Protein AF-A0A7J0ARP9-F1 (afdb_monomer)

Sequence (172 aa):
MSLIGAENLDTGFISDQICNQLDNQELIEIATALRSITQTIAKLLEERNAIPNQVQSGLIFQYFFDRAVEIFYKQYHGIETDSVSFNIQEVFDYYEPDLPYNIQQILTNRVGNIAALTSKLWGFMESTGVFDTPFNVWFSNFLTIATTIGLKFAREIDFDDESELNAFLNID

Radius of gyratio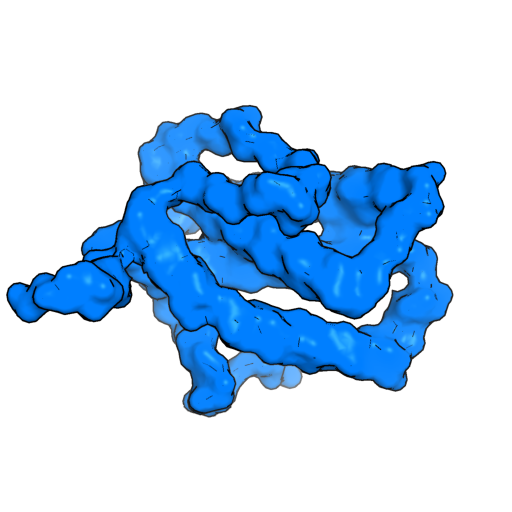n: 16.36 Å; Cα contacts (8 Å, |Δi|>4): 146; chains: 1; bounding box: 36×37×51 Å

Structure (mmCIF, N/CA/C/O backbone):
data_AF-A0A7J0ARP9-F1
#
_entry.id   AF-A0A7J0ARP9-F1
#
loop_
_atom_site.group_PDB
_atom_site.id
_atom_site.type_symbol
_atom_site.label_atom_id
_atom_site.label_alt_id
_atom_site.label_comp_id
_atom_site.label_asym_id
_atom_site.label_entity_id
_atom_site.label_seq_id
_atom_site.pdbx_PDB_ins_code
_atom_site.Cartn_x
_atom_site.Cartn_y
_atom_site.Cartn_z
_atom_site.occupancy
_atom_site.B_iso_or_equiv
_atom_site.auth_seq_id
_atom_site.auth_comp_id
_atom_site.auth_asym_id
_atom_site.auth_atom_id
_atom_site.pdbx_PDB_model_num
ATOM 1 N N . MET A 1 1 ? -17.847 -12.541 -14.166 1.00 26.31 1 MET A N 1
ATOM 2 C CA . MET A 1 1 ? -16.806 -13.392 -13.558 1.00 26.31 1 MET A CA 1
ATOM 3 C C . MET A 1 1 ? -16.296 -12.647 -12.342 1.00 26.31 1 MET A C 1
ATOM 5 O O . MET A 1 1 ? -15.655 -11.621 -12.513 1.00 26.31 1 MET A O 1
ATOM 9 N N . SER A 1 2 ? -16.736 -13.069 -11.155 1.00 25.83 2 SER A N 1
ATOM 10 C CA . SER A 1 2 ? -16.347 -12.459 -9.881 1.00 25.83 2 SER A CA 1
ATOM 11 C C . SER A 1 2 ? -14.994 -13.021 -9.464 1.00 25.83 2 SER A C 1
ATOM 13 O O . SER A 1 2 ? -14.827 -14.237 -9.471 1.00 25.83 2 SER A O 1
ATOM 15 N N . LEU A 1 3 ? -14.052 -12.147 -9.122 1.00 32.50 3 LEU A N 1
ATOM 16 C CA . LEU A 1 3 ? -12.749 -12.523 -8.566 1.00 32.50 3 LEU A CA 1
ATOM 17 C C . LEU A 1 3 ? -12.780 -12.662 -7.036 1.00 32.50 3 LEU A C 1
ATOM 19 O O . LEU A 1 3 ? -11.732 -12.843 -6.430 1.00 32.50 3 LEU A O 1
ATOM 23 N N . ILE A 1 4 ? -13.954 -12.561 -6.401 1.00 38.56 4 ILE A N 1
ATOM 24 C CA . ILE A 1 4 ? -14.079 -12.582 -4.941 1.00 38.56 4 ILE A CA 1
ATOM 25 C C . ILE A 1 4 ? -15.369 -13.328 -4.567 1.00 38.56 4 ILE A C 1
ATOM 27 O O . ILE A 1 4 ? -16.458 -12.971 -5.024 1.00 38.56 4 ILE A O 1
ATOM 31 N N . GLY A 1 5 ? -15.246 -14.409 -3.795 1.00 28.86 5 GLY A N 1
ATOM 32 C CA . GLY A 1 5 ? -16.370 -15.218 -3.327 1.00 28.86 5 GLY A CA 1
ATOM 33 C C . GLY A 1 5 ? -15.967 -16.201 -2.224 1.00 28.86 5 GLY A C 1
ATOM 34 O O . GLY A 1 5 ? -15.117 -17.055 -2.447 1.00 28.86 5 GLY A O 1
ATOM 35 N N . ALA A 1 6 ? -16.614 -16.045 -1.065 1.00 34.28 6 ALA A N 1
ATOM 36 C CA . ALA A 1 6 ? -16.856 -16.970 0.057 1.00 34.28 6 ALA A CA 1
ATOM 37 C C . ALA A 1 6 ? -15.711 -17.752 0.747 1.00 34.28 6 ALA A C 1
ATOM 39 O O . ALA A 1 6 ? -15.931 -18.202 1.866 1.00 34.28 6 ALA A O 1
ATOM 40 N N . GLU A 1 7 ? -14.509 -17.890 0.187 1.00 40.00 7 GLU A N 1
ATOM 41 C CA . GLU A 1 7 ? -13.442 -18.716 0.787 1.00 40.00 7 GLU A CA 1
ATOM 42 C C . GLU A 1 7 ? -12.082 -17.994 0.820 1.00 40.00 7 GLU A C 1
ATOM 44 O O . GLU A 1 7 ? -11.096 -18.446 0.246 1.00 40.00 7 GLU A O 1
ATOM 49 N N . ASN A 1 8 ? -11.990 -16.863 1.531 1.00 44.00 8 ASN A N 1
ATOM 50 C CA . ASN A 1 8 ? -10.711 -16.182 1.803 1.00 44.00 8 ASN A CA 1
ATOM 51 C C . ASN A 1 8 ? -9.927 -16.845 2.963 1.00 44.00 8 ASN A C 1
ATOM 53 O O . ASN A 1 8 ? -9.326 -16.159 3.789 1.00 44.00 8 ASN A O 1
ATOM 57 N N . LEU A 1 9 ? -9.958 -18.180 3.055 1.00 41.75 9 LEU A N 1
ATOM 58 C CA . LEU A 1 9 ? -9.353 -18.959 4.149 1.00 41.75 9 LEU A CA 1
ATOM 59 C C . LEU A 1 9 ? -7.817 -18.881 4.176 1.00 41.75 9 LEU A C 1
ATOM 61 O O . LEU A 1 9 ? -7.224 -19.084 5.229 1.00 41.75 9 LEU A O 1
ATOM 65 N N . ASP A 1 10 ? -7.181 -18.526 3.056 1.00 41.38 10 ASP A N 1
ATOM 66 C CA . ASP A 1 10 ? -5.717 -18.467 2.963 1.00 41.38 10 ASP A CA 1
ATOM 67 C C . ASP A 1 10 ? -5.112 -17.115 3.379 1.00 41.38 10 ASP A C 1
ATOM 69 O O . ASP A 1 10 ? -3.898 -17.039 3.558 1.00 41.38 10 ASP A O 1
ATOM 73 N N . THR A 1 11 ? -5.904 -16.040 3.527 1.00 50.12 11 THR A N 1
ATOM 74 C CA . THR A 1 11 ? -5.364 -14.747 4.010 1.00 50.12 11 THR A CA 1
ATOM 75 C C . THR A 1 11 ? -6.259 -13.978 4.982 1.00 50.12 11 THR A C 1
ATOM 77 O O . THR A 1 11 ? -5.733 -13.147 5.715 1.00 50.12 11 THR A O 1
ATOM 80 N N . GLY A 1 12 ? -7.583 -14.198 5.008 1.00 54.12 12 GLY A N 1
ATOM 81 C CA . GLY A 1 12 ? -8.505 -13.461 5.891 1.00 54.12 12 GLY A CA 1
ATOM 82 C C . GLY A 1 12 ? -8.404 -11.934 5.775 1.00 54.12 12 GLY A C 1
ATOM 83 O O . GLY A 1 12 ? -8.747 -11.220 6.708 1.00 54.12 12 GLY A O 1
ATOM 84 N N . PHE A 1 13 ? -7.850 -11.435 4.666 1.00 65.75 13 PHE A N 1
ATOM 85 C CA . PHE A 1 13 ? -7.258 -10.102 4.635 1.00 65.75 13 PHE A CA 1
ATOM 86 C C . PHE A 1 13 ? -8.260 -8.991 4.296 1.00 65.75 13 PHE A C 1
ATOM 88 O O . PHE A 1 13 ? -8.124 -7.878 4.787 1.00 65.75 13 PHE A O 1
ATOM 95 N N . ILE A 1 14 ? -9.262 -9.311 3.473 1.00 74.12 14 ILE A N 1
ATOM 96 C CA . ILE A 1 14 ? -10.389 -8.441 3.115 1.00 74.12 14 ILE A CA 1
ATOM 97 C C . ILE A 1 14 ? -11.662 -9.292 3.222 1.00 74.12 14 ILE A C 1
ATOM 99 O O . ILE A 1 14 ? -11.724 -10.400 2.672 1.00 74.12 14 ILE A O 1
ATOM 103 N N . SER A 1 15 ? -12.632 -8.786 3.970 1.00 74.38 15 SER A N 1
ATOM 104 C CA . SER A 1 15 ? -13.904 -9.386 4.375 1.00 74.38 15 SER A CA 1
ATOM 105 C C . SER A 1 15 ? -15.127 -8.783 3.673 1.00 74.38 15 SER A C 1
ATOM 107 O O . SER A 1 15 ? -16.208 -9.365 3.755 1.00 74.38 15 SER A O 1
ATOM 109 N N . ASP A 1 16 ? -14.973 -7.630 3.010 1.00 76.06 16 ASP A N 1
ATOM 110 C CA . ASP A 1 16 ? -16.047 -6.790 2.460 1.00 76.06 16 ASP A CA 1
ATOM 111 C C . ASP A 1 16 ? -17.050 -6.265 3.521 1.00 76.06 16 ASP A C 1
ATOM 113 O O . ASP A 1 16 ? -18.089 -5.691 3.173 1.00 76.06 16 ASP A O 1
ATOM 117 N N . GLN A 1 17 ? -16.756 -6.418 4.821 1.00 82.12 17 GLN A N 1
ATOM 118 C CA . GLN A 1 17 ? -17.545 -5.849 5.918 1.00 82.12 17 GLN A CA 1
ATOM 119 C C . GLN A 1 17 ? -17.041 -4.448 6.261 1.00 82.12 17 GLN A C 1
ATOM 121 O O . GLN A 1 17 ? -15.962 -4.284 6.814 1.00 82.12 17 GLN A O 1
ATOM 126 N N . ILE A 1 18 ? -17.826 -3.425 5.923 1.00 84.69 18 ILE A N 1
ATOM 127 C CA . ILE A 1 18 ? -17.430 -2.027 6.122 1.00 84.69 18 ILE A CA 1
ATOM 128 C C . ILE A 1 18 ? -17.709 -1.602 7.570 1.00 84.69 18 ILE A C 1
ATOM 130 O O . ILE A 1 18 ? -18.868 -1.575 7.985 1.00 84.69 18 ILE A O 1
ATOM 134 N N . CYS A 1 19 ? -16.654 -1.206 8.279 1.00 88.31 19 CYS A N 1
ATOM 135 C CA . CYS A 1 19 ? -16.677 -0.587 9.605 1.00 88.31 19 CYS A CA 1
ATOM 136 C C . CYS A 1 19 ? -16.601 0.943 9.498 1.00 88.31 19 CYS A C 1
ATOM 138 O O . CYS A 1 19 ? -17.409 1.648 10.098 1.00 88.31 19 CYS A O 1
ATOM 140 N N . ASN A 1 20 ? -15.696 1.456 8.656 1.00 89.69 20 ASN A N 1
ATOM 141 C CA . ASN A 1 20 ? -15.462 2.891 8.494 1.00 89.69 20 ASN A CA 1
ATOM 142 C C . ASN A 1 20 ? -16.021 3.386 7.159 1.00 89.69 20 ASN A C 1
ATOM 144 O O . ASN A 1 20 ? -15.589 2.968 6.075 1.00 89.69 20 ASN A O 1
ATOM 148 N N . GLN A 1 21 ? -16.987 4.300 7.226 1.00 91.06 21 GLN A N 1
ATOM 149 C CA . GLN A 1 21 ? -17.655 4.847 6.050 1.00 91.06 21 GLN A CA 1
ATOM 150 C C . GLN A 1 21 ? -17.211 6.288 5.780 1.00 91.06 21 GLN A C 1
ATOM 152 O O . GLN A 1 21 ? -17.496 7.188 6.560 1.00 91.06 21 GLN A O 1
ATOM 157 N N . LEU A 1 22 ? -16.561 6.489 4.634 1.00 90.38 22 LEU A N 1
ATOM 158 C CA . LEU A 1 22 ? -16.386 7.797 4.003 1.00 90.38 22 LEU A CA 1
ATOM 159 C C . LEU A 1 22 ? -17.467 8.015 2.944 1.00 90.38 22 LEU A C 1
ATOM 161 O O . LEU A 1 22 ? -18.024 7.042 2.412 1.00 90.38 22 LEU A O 1
ATOM 165 N N . ASP A 1 23 ? -17.743 9.274 2.610 1.00 91.56 23 ASP A N 1
ATOM 166 C CA . ASP A 1 23 ? -18.584 9.570 1.459 1.00 91.56 23 ASP A CA 1
ATOM 167 C C . ASP A 1 23 ? -17.920 9.074 0.161 1.00 91.56 23 ASP A C 1
ATOM 169 O O . ASP A 1 23 ? -16.694 9.010 0.018 1.00 91.56 23 ASP A O 1
ATOM 173 N N . ASN A 1 24 ? -18.742 8.697 -0.818 1.00 88.44 24 ASN A N 1
ATOM 174 C CA . ASN A 1 24 ? -18.236 8.185 -2.089 1.00 88.44 24 ASN A CA 1
ATOM 175 C C . ASN A 1 24 ? -17.392 9.225 -2.836 1.00 88.44 24 ASN A C 1
ATOM 177 O O . ASN A 1 24 ? -16.452 8.844 -3.533 1.00 88.44 24 ASN A O 1
ATOM 181 N N . GLN A 1 25 ? -17.713 10.513 -2.707 1.00 91.69 25 GLN A N 1
ATOM 182 C CA . GLN A 1 25 ? -16.943 11.589 -3.315 1.00 91.69 25 GLN A CA 1
ATOM 183 C C . GLN A 1 25 ? -15.558 11.703 -2.669 1.00 91.69 25 GLN A C 1
ATOM 185 O O . GLN A 1 25 ? -14.567 11.755 -3.394 1.00 91.69 25 GLN A O 1
ATOM 190 N N . GLU A 1 26 ? -15.468 11.627 -1.339 1.00 91.44 26 GLU A N 1
ATOM 191 C CA . GLU A 1 26 ? -14.188 11.634 -0.611 1.00 91.44 26 GLU A CA 1
ATOM 192 C C . GLU A 1 26 ? -13.311 10.443 -1.021 1.00 91.44 26 GLU A C 1
ATOM 194 O O . GLU A 1 26 ? -12.123 10.595 -1.310 1.00 91.44 26 GLU A O 1
ATOM 199 N N . LEU A 1 27 ? -13.904 9.250 -1.144 1.00 90.75 27 LEU A N 1
ATOM 200 C CA . LEU A 1 27 ? -13.197 8.061 -1.630 1.00 90.75 27 LEU A CA 1
ATOM 201 C C . LEU A 1 27 ? -12.660 8.236 -3.054 1.00 90.75 27 LEU A C 1
ATOM 203 O O . LEU A 1 27 ? -11.544 7.803 -3.353 1.00 90.75 27 LEU A O 1
ATOM 207 N N . ILE A 1 28 ? -13.446 8.848 -3.943 1.00 91.62 28 ILE A N 1
ATOM 208 C CA . ILE A 1 28 ? -13.036 9.122 -5.326 1.00 91.62 28 ILE A CA 1
ATOM 209 C C . ILE A 1 28 ? -11.889 10.134 -5.354 1.00 91.62 28 ILE A C 1
ATOM 211 O O . ILE A 1 28 ? -10.943 9.955 -6.127 1.00 91.62 28 ILE A O 1
ATOM 215 N N . GLU A 1 29 ? -11.947 11.173 -4.526 1.00 92.62 29 GLU A N 1
ATOM 216 C CA . GLU A 1 29 ? -10.906 12.197 -4.426 1.00 92.62 29 GLU A CA 1
ATOM 217 C C . GLU A 1 29 ? -9.589 11.597 -3.937 1.00 92.62 29 GLU A C 1
ATOM 219 O O . GLU A 1 29 ? -8.565 11.745 -4.614 1.00 92.62 29 GLU A O 1
ATOM 224 N N . ILE A 1 30 ? -9.632 10.810 -2.858 1.00 93.69 30 ILE A N 1
ATOM 225 C CA . ILE A 1 30 ? -8.467 10.081 -2.343 1.00 93.69 30 ILE A CA 1
ATOM 226 C C . ILE A 1 30 ? -7.897 9.146 -3.413 1.00 93.69 30 ILE A C 1
ATOM 228 O O . ILE A 1 30 ? -6.700 9.185 -3.705 1.00 93.69 30 ILE A O 1
ATOM 232 N N . ALA A 1 31 ? -8.735 8.319 -4.044 1.00 93.38 31 ALA A N 1
ATOM 233 C CA . ALA A 1 31 ? -8.280 7.371 -5.060 1.00 93.38 31 ALA A CA 1
ATOM 234 C C . ALA A 1 31 ? -7.659 8.081 -6.276 1.00 93.38 31 ALA A C 1
ATOM 236 O O . ALA A 1 31 ? -6.668 7.607 -6.840 1.00 93.38 31 ALA A O 1
ATOM 237 N N . THR A 1 32 ? -8.204 9.233 -6.668 1.00 93.75 32 THR A N 1
ATOM 238 C CA . THR A 1 32 ? -7.680 10.049 -7.771 1.00 93.75 32 THR A CA 1
ATOM 239 C C . THR A 1 32 ? -6.327 10.662 -7.411 1.00 93.75 32 THR A C 1
ATOM 241 O O . THR A 1 32 ? -5.394 10.596 -8.219 1.00 93.75 32 THR A O 1
ATOM 244 N N . ALA A 1 33 ? -6.186 11.199 -6.197 1.00 93.50 33 ALA A N 1
ATOM 245 C CA . ALA A 1 33 ? -4.926 11.741 -5.699 1.00 93.50 33 ALA A CA 1
ATOM 246 C C . ALA A 1 33 ? -3.844 10.653 -5.626 1.00 93.50 33 ALA A C 1
ATOM 248 O O . ALA A 1 33 ? -2.768 10.808 -6.208 1.00 93.50 33 ALA A O 1
ATOM 249 N N . LEU A 1 34 ? -4.156 9.503 -5.022 1.00 95.75 34 LEU A N 1
ATOM 250 C CA . LEU A 1 34 ? -3.253 8.353 -4.941 1.00 95.75 34 LEU A CA 1
ATOM 251 C C . LEU A 1 34 ? -2.847 7.854 -6.329 1.00 95.75 34 LEU A C 1
ATOM 253 O O . LEU A 1 34 ? -1.671 7.581 -6.569 1.00 95.75 34 LEU A O 1
ATOM 257 N N . ARG A 1 35 ? -3.775 7.800 -7.289 1.00 94.69 35 ARG A N 1
ATOM 258 C CA . ARG A 1 35 ? -3.442 7.446 -8.674 1.00 94.69 35 ARG A CA 1
ATOM 259 C C . ARG A 1 35 ? -2.442 8.428 -9.289 1.00 94.69 35 ARG A C 1
ATOM 261 O O . ARG A 1 35 ? -1.466 7.985 -9.888 1.00 94.69 35 ARG A O 1
ATOM 268 N N . SER A 1 36 ? -2.641 9.732 -9.114 1.00 95.00 36 SER A N 1
ATOM 269 C CA . SER A 1 36 ? -1.699 10.753 -9.599 1.00 95.00 36 SER A CA 1
ATOM 270 C C . SER A 1 36 ? -0.306 10.589 -8.970 1.00 95.00 36 SER A C 1
ATOM 272 O O . SER A 1 36 ? 0.720 10.657 -9.658 1.00 95.00 36 SER A O 1
ATOM 274 N N . ILE A 1 37 ? -0.261 10.284 -7.670 1.00 94.88 37 ILE A N 1
ATOM 275 C CA . ILE A 1 37 ? 0.981 10.051 -6.923 1.00 94.88 37 ILE A CA 1
ATOM 276 C C . ILE A 1 37 ? 1.708 8.811 -7.452 1.00 94.88 37 ILE A C 1
ATOM 278 O O . ILE A 1 37 ? 2.888 8.903 -7.790 1.00 94.88 37 ILE A O 1
ATOM 282 N N . THR A 1 38 ? 1.026 7.669 -7.594 1.00 96.50 38 THR A N 1
ATOM 283 C CA . THR A 1 38 ? 1.653 6.429 -8.100 1.00 96.50 38 THR A CA 1
ATOM 284 C C . THR A 1 38 ? 2.249 6.611 -9.498 1.00 96.50 38 THR A C 1
ATOM 286 O O . THR A 1 38 ? 3.353 6.135 -9.764 1.00 96.50 38 THR A O 1
ATOM 289 N N . GLN A 1 39 ? 1.570 7.352 -10.380 1.00 96.31 39 GLN A N 1
ATOM 290 C CA . GLN A 1 39 ? 2.070 7.693 -11.715 1.00 96.31 39 GLN A CA 1
ATOM 291 C C . GLN A 1 39 ? 3.312 8.587 -11.659 1.00 96.31 39 GLN A C 1
ATOM 293 O O . GLN A 1 39 ? 4.296 8.324 -12.354 1.00 96.31 39 GLN A O 1
ATOM 298 N N . THR A 1 40 ? 3.283 9.622 -10.817 1.00 95.19 40 THR A N 1
ATOM 299 C CA . THR A 1 40 ? 4.408 10.552 -10.633 1.00 95.19 40 THR A CA 1
ATOM 300 C C . THR A 1 40 ? 5.646 9.818 -10.125 1.00 95.19 40 THR A C 1
ATOM 302 O O . THR A 1 40 ? 6.745 9.998 -10.646 1.00 95.19 40 THR A O 1
ATOM 305 N N . ILE A 1 41 ? 5.456 8.939 -9.147 1.00 94.00 41 ILE A N 1
ATOM 306 C CA . ILE A 1 41 ? 6.511 8.153 -8.512 1.00 94.00 41 ILE A CA 1
ATOM 307 C C . ILE A 1 41 ? 7.113 7.136 -9.482 1.00 94.00 41 ILE A C 1
ATOM 309 O O . ILE A 1 41 ? 8.336 7.063 -9.608 1.00 94.00 41 ILE A O 1
ATOM 313 N N . ALA A 1 42 ? 6.279 6.398 -10.217 1.00 95.12 42 ALA A N 1
ATOM 314 C CA . ALA A 1 42 ? 6.758 5.441 -11.208 1.00 95.12 42 ALA A CA 1
ATOM 315 C C . ALA A 1 42 ? 7.577 6.132 -12.309 1.00 95.12 42 ALA A C 1
ATOM 317 O O . ALA A 1 42 ? 8.656 5.664 -12.666 1.00 95.12 42 ALA A O 1
ATOM 318 N N . LYS A 1 43 ? 7.117 7.294 -12.789 1.00 94.81 43 LYS A N 1
ATOM 319 C CA . LYS A 1 43 ? 7.859 8.105 -13.759 1.00 94.81 43 LYS A CA 1
ATOM 320 C C . LYS A 1 43 ? 9.187 8.621 -13.191 1.00 94.81 43 LYS A C 1
ATOM 322 O O . LYS A 1 43 ? 10.204 8.542 -13.867 1.00 94.81 43 LYS A O 1
ATOM 327 N N . LEU A 1 44 ? 9.202 9.097 -11.947 1.00 93.31 44 LEU A N 1
ATOM 328 C CA . LEU A 1 44 ? 10.420 9.584 -11.295 1.00 93.31 44 LEU A CA 1
ATOM 329 C C . LEU A 1 44 ? 11.472 8.477 -11.119 1.00 93.31 44 LEU A C 1
ATOM 331 O O . LEU A 1 44 ? 12.663 8.727 -11.304 1.00 93.31 44 LEU A O 1
ATOM 335 N N . LEU A 1 45 ? 11.053 7.256 -10.779 1.00 93.44 45 LEU A N 1
ATOM 336 C CA . LEU A 1 45 ? 11.951 6.100 -10.710 1.00 93.44 45 LEU A CA 1
ATOM 337 C C . LEU A 1 45 ? 12.480 5.705 -12.096 1.00 93.44 45 LEU A C 1
ATOM 339 O O . LEU A 1 45 ? 13.665 5.391 -12.223 1.00 93.44 45 LEU A O 1
ATOM 343 N N . GLU A 1 46 ? 11.635 5.778 -13.129 1.00 93.62 46 GLU A N 1
ATOM 344 C CA . GLU A 1 46 ? 12.027 5.542 -14.525 1.00 93.62 46 GLU A CA 1
ATOM 345 C C . GLU A 1 46 ? 13.110 6.530 -14.979 1.00 93.62 46 GLU A C 1
ATOM 347 O O . GLU A 1 46 ? 14.169 6.126 -15.454 1.00 93.62 46 GLU A O 1
ATOM 352 N N . GLU A 1 47 ? 12.884 7.830 -14.764 1.00 93.62 47 GLU A N 1
ATOM 353 C CA . GLU A 1 47 ? 13.801 8.911 -15.152 1.00 93.62 47 GLU A CA 1
ATOM 354 C C . GLU A 1 47 ? 15.153 8.826 -14.431 1.00 93.62 47 GLU A C 1
ATOM 356 O O . GLU A 1 47 ? 16.186 9.207 -14.984 1.00 93.62 47 GLU A O 1
ATOM 361 N N . ARG A 1 48 ? 15.162 8.299 -13.203 1.00 91.94 48 ARG A N 1
ATOM 362 C CA . ARG A 1 48 ? 16.380 8.071 -12.409 1.00 91.94 48 ARG A CA 1
ATOM 363 C C . ARG A 1 48 ? 17.066 6.741 -12.718 1.00 91.94 48 ARG A C 1
ATOM 365 O O . ARG A 1 48 ? 18.091 6.450 -12.105 1.00 91.94 48 ARG A O 1
ATOM 372 N N . ASN A 1 49 ? 16.519 5.939 -13.635 1.00 88.38 49 ASN A N 1
ATOM 373 C CA . ASN A 1 49 ? 16.961 4.574 -13.920 1.00 88.38 49 ASN A CA 1
ATOM 374 C C . ASN A 1 49 ? 17.070 3.710 -12.644 1.00 88.38 49 ASN A C 1
ATOM 376 O O . ASN A 1 49 ? 17.989 2.906 -12.485 1.00 88.38 49 ASN A O 1
ATOM 380 N N . ALA A 1 50 ? 16.138 3.915 -11.712 1.00 89.94 50 ALA A N 1
ATOM 381 C CA . ALA A 1 50 ? 16.095 3.286 -10.397 1.00 89.94 50 ALA A CA 1
ATOM 382 C C . ALA A 1 50 ? 14.977 2.234 -10.344 1.00 89.94 50 ALA A C 1
ATOM 384 O O . ALA A 1 50 ? 14.077 2.307 -9.509 1.00 89.94 50 ALA A O 1
ATOM 385 N N . ILE A 1 51 ? 15.010 1.278 -11.276 1.00 91.00 51 ILE A N 1
ATOM 386 C CA . ILE A 1 51 ? 13.996 0.222 -11.383 1.00 91.00 51 ILE A CA 1
ATOM 387 C C . ILE A 1 51 ? 14.168 -0.758 -10.207 1.00 91.00 51 ILE A C 1
ATOM 389 O O . ILE A 1 51 ? 15.212 -1.413 -10.120 1.00 91.00 51 ILE A O 1
ATOM 393 N N . PRO A 1 52 ? 13.182 -0.876 -9.299 1.00 92.81 52 PRO A N 1
ATOM 394 C CA . PRO A 1 52 ? 13.275 -1.765 -8.152 1.00 92.81 52 PRO A CA 1
ATOM 395 C C . PRO A 1 52 ? 13.196 -3.234 -8.579 1.00 92.81 52 PRO A C 1
ATOM 397 O O . PRO A 1 52 ? 12.419 -3.610 -9.457 1.00 92.81 52 PRO A O 1
ATOM 400 N N . ASN A 1 53 ? 13.966 -4.092 -7.910 1.00 93.31 53 ASN A N 1
ATOM 401 C CA . ASN A 1 53 ? 13.794 -5.541 -8.025 1.00 93.31 53 ASN A CA 1
ATOM 402 C C . ASN A 1 53 ? 12.511 -6.011 -7.307 1.00 93.31 53 ASN A C 1
ATOM 404 O O . ASN A 1 53 ? 11.794 -5.211 -6.704 1.00 93.31 53 ASN A O 1
ATOM 408 N N . GLN A 1 54 ? 12.221 -7.314 -7.343 1.00 94.38 54 GLN A N 1
ATOM 409 C CA . GLN A 1 54 ? 11.024 -7.885 -6.710 1.00 94.38 54 GLN A CA 1
ATOM 410 C C . GLN A 1 54 ? 10.908 -7.538 -5.217 1.00 94.38 54 GLN A C 1
ATOM 412 O O . GLN A 1 54 ? 9.840 -7.139 -4.759 1.00 94.38 54 GLN A O 1
ATOM 417 N N . VAL A 1 55 ? 12.004 -7.660 -4.462 1.00 93.19 55 VAL A N 1
ATOM 418 C CA . VAL A 1 55 ? 12.016 -7.392 -3.015 1.00 93.19 55 VAL A CA 1
ATOM 419 C C . VAL A 1 55 ? 11.755 -5.913 -2.748 1.00 93.19 55 VAL A C 1
ATOM 421 O O . VAL A 1 55 ? 10.875 -5.573 -1.965 1.00 93.19 55 VAL A O 1
ATOM 424 N N . GLN A 1 56 ? 12.469 -5.028 -3.445 1.00 94.56 56 GLN A N 1
ATOM 425 C CA . GLN A 1 56 ? 12.281 -3.580 -3.328 1.00 94.56 56 GLN A CA 1
ATOM 426 C C . GLN A 1 56 ? 10.864 -3.164 -3.733 1.00 94.56 56 GLN A C 1
ATOM 428 O O . GLN A 1 56 ? 10.252 -2.343 -3.060 1.00 94.56 56 GLN A O 1
ATOM 433 N N . SER A 1 57 ? 10.316 -3.765 -4.790 1.00 95.19 57 SER A N 1
ATOM 434 C CA . SER A 1 57 ? 8.941 -3.520 -5.227 1.00 9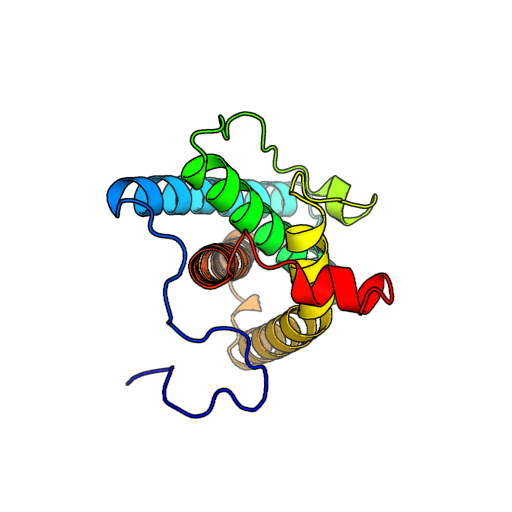5.19 57 SER A CA 1
ATOM 435 C C . SER A 1 57 ? 7.934 -3.941 -4.159 1.00 95.19 57 SER A C 1
ATOM 437 O O . SER A 1 57 ? 6.986 -3.205 -3.911 1.00 95.19 57 SER A O 1
ATOM 439 N N . GLY A 1 58 ? 8.159 -5.072 -3.483 1.00 95.06 58 GLY A N 1
ATOM 440 C CA . GLY A 1 58 ? 7.342 -5.507 -2.348 1.00 95.06 58 GLY A CA 1
ATOM 441 C C . GLY A 1 58 ? 7.375 -4.525 -1.172 1.00 95.06 58 GLY A C 1
ATOM 442 O O . GLY A 1 58 ? 6.324 -4.199 -0.626 1.00 95.06 58 GLY A O 1
ATOM 443 N N . LEU A 1 59 ? 8.550 -3.987 -0.827 1.00 94.12 59 LEU A N 1
ATOM 444 C CA . LEU A 1 59 ? 8.678 -2.968 0.226 1.00 94.12 59 LEU A CA 1
ATOM 445 C C . LEU A 1 59 ? 7.957 -1.664 -0.146 1.00 94.12 59 LEU A C 1
ATOM 447 O O . LEU A 1 59 ? 7.221 -1.106 0.664 1.00 94.12 59 LEU A O 1
ATOM 451 N N . ILE A 1 60 ? 8.113 -1.201 -1.391 1.00 95.50 60 ILE A N 1
ATOM 452 C CA . ILE A 1 60 ? 7.412 -0.006 -1.880 1.00 95.50 60 ILE A CA 1
ATOM 453 C C . ILE A 1 60 ? 5.896 -0.257 -1.903 1.00 95.50 60 ILE A C 1
ATOM 455 O O . ILE A 1 60 ? 5.122 0.633 -1.565 1.00 95.50 60 ILE A O 1
ATOM 459 N N . PHE A 1 61 ? 5.450 -1.467 -2.250 1.00 96.00 61 PHE A N 1
ATOM 460 C CA . PHE A 1 61 ? 4.036 -1.831 -2.198 1.00 96.00 61 PHE A CA 1
ATOM 461 C C . PHE A 1 61 ? 3.475 -1.712 -0.777 1.00 96.00 61 PHE A C 1
ATOM 463 O O . PHE A 1 61 ? 2.441 -1.074 -0.601 1.00 96.00 61 PHE A O 1
ATOM 470 N N . GLN A 1 62 ? 4.159 -2.277 0.227 1.00 94.56 62 GLN A N 1
ATOM 471 C CA . GLN A 1 62 ? 3.765 -2.157 1.637 1.00 94.56 62 GLN A CA 1
ATOM 472 C C . GLN A 1 62 ? 3.657 -0.684 2.056 1.00 94.56 62 GLN A C 1
ATOM 474 O O . GLN A 1 62 ? 2.635 -0.277 2.592 1.00 94.56 62 GLN A O 1
ATOM 479 N N . TYR A 1 63 ? 4.646 0.142 1.707 1.00 95.38 63 TYR A N 1
ATOM 480 C CA . TYR A 1 63 ? 4.621 1.577 1.999 1.00 95.38 63 TYR A CA 1
ATOM 481 C C . TYR A 1 63 ? 3.408 2.299 1.397 1.00 95.38 63 TYR A C 1
ATOM 483 O O . TYR A 1 63 ? 2.745 3.080 2.073 1.00 95.38 63 TYR A O 1
ATOM 491 N N . PHE A 1 64 ? 3.081 2.036 0.128 1.00 96.25 64 PHE A N 1
ATOM 492 C CA . PHE A 1 64 ? 1.906 2.636 -0.513 1.00 96.25 64 PHE A CA 1
ATOM 493 C C . PHE A 1 64 ? 0.586 2.119 0.068 1.00 96.25 64 PHE A C 1
ATOM 495 O O . PHE A 1 64 ? -0.391 2.868 0.111 1.00 96.25 64 PHE A O 1
ATOM 502 N N . PHE A 1 65 ? 0.553 0.860 0.503 1.00 95.81 65 PHE A N 1
ATOM 503 C CA . PHE A 1 65 ? -0.573 0.293 1.233 1.00 95.81 65 PHE A CA 1
ATOM 504 C C . PHE A 1 65 ? -0.773 1.020 2.574 1.00 95.81 65 PHE A C 1
ATOM 506 O O . PHE A 1 65 ? -1.857 1.551 2.811 1.00 95.81 65 PHE A O 1
ATOM 513 N N . ASP A 1 66 ? 0.276 1.145 3.388 1.00 94.81 66 ASP A N 1
ATOM 514 C CA . ASP A 1 66 ? 0.223 1.803 4.699 1.00 94.81 66 ASP A CA 1
ATOM 515 C C . ASP A 1 66 ? -0.140 3.289 4.579 1.00 94.81 66 ASP A C 1
ATOM 517 O O . ASP A 1 66 ? -1.024 3.776 5.283 1.00 94.81 66 ASP A O 1
ATOM 521 N N . ARG A 1 67 ? 0.449 4.003 3.610 1.00 95.19 67 ARG A N 1
ATOM 522 C CA . ARG A 1 67 ? 0.110 5.407 3.324 1.00 95.19 67 ARG A CA 1
ATOM 523 C C . ARG A 1 67 ? -1.348 5.587 2.909 1.00 95.19 67 ARG A C 1
ATOM 525 O O . ARG A 1 67 ? -1.960 6.595 3.254 1.00 95.19 67 ARG A O 1
ATOM 532 N N . ALA A 1 68 ? -1.922 4.634 2.175 1.00 95.81 68 ALA A N 1
ATOM 533 C CA . ALA A 1 68 ? -3.340 4.686 1.828 1.00 95.81 68 ALA A CA 1
ATOM 534 C C . ALA A 1 68 ? -4.237 4.495 3.062 1.00 95.81 68 ALA A C 1
ATOM 536 O O . ALA A 1 68 ? -5.257 5.175 3.169 1.00 95.81 68 ALA A O 1
ATOM 537 N N . VAL A 1 69 ? -3.843 3.630 4.004 1.00 95.50 69 VAL A N 1
ATOM 538 C CA . VAL A 1 69 ? -4.537 3.475 5.293 1.00 95.50 69 VAL A CA 1
ATOM 539 C C . VAL A 1 69 ? -4.421 4.751 6.129 1.00 95.50 69 VAL A C 1
ATOM 541 O O . VAL A 1 69 ? -5.429 5.225 6.647 1.00 95.50 69 VAL A O 1
ATOM 544 N N . GLU A 1 70 ? -3.232 5.355 6.194 1.00 95.19 70 GLU A N 1
ATOM 545 C CA . GLU A 1 70 ? -2.983 6.623 6.893 1.00 95.19 70 GLU A CA 1
ATOM 546 C C . GLU A 1 70 ? -3.867 7.759 6.359 1.00 95.19 70 GLU A C 1
ATOM 548 O O . GLU A 1 70 ? -4.537 8.447 7.130 1.00 95.19 70 GLU A O 1
ATOM 553 N N . ILE A 1 71 ? -3.926 7.928 5.034 1.00 95.44 71 ILE A N 1
ATOM 554 C CA . ILE A 1 71 ? -4.765 8.950 4.389 1.00 95.44 71 ILE A CA 1
ATOM 555 C C . ILE A 1 71 ? -6.242 8.703 4.673 1.00 95.44 71 ILE A C 1
ATOM 557 O O . ILE A 1 71 ? -6.961 9.642 5.011 1.00 95.44 71 ILE A O 1
ATOM 561 N N . PHE A 1 72 ? -6.696 7.453 4.557 1.00 96.00 72 PHE A N 1
ATOM 562 C CA . PHE A 1 72 ? -8.081 7.112 4.854 1.00 96.00 72 PHE A CA 1
ATOM 563 C C . PHE A 1 72 ? -8.428 7.442 6.309 1.00 96.00 72 PHE A C 1
ATOM 565 O O . PHE A 1 72 ? -9.443 8.087 6.563 1.00 96.00 72 PHE A O 1
ATOM 572 N N . TYR A 1 73 ? -7.587 7.024 7.258 1.00 95.12 73 TYR A N 1
ATOM 573 C CA . TYR A 1 73 ? -7.793 7.273 8.683 1.00 95.12 73 TYR A CA 1
ATOM 574 C C . TYR A 1 73 ? -7.876 8.771 8.984 1.00 95.12 73 TYR A C 1
ATOM 576 O O . TYR A 1 73 ? -8.792 9.211 9.683 1.00 95.12 73 TYR A O 1
ATOM 584 N N . LYS A 1 74 ? -6.943 9.560 8.432 1.00 94.12 74 LYS A N 1
ATOM 585 C CA . LYS A 1 74 ? -6.914 11.015 8.606 1.00 94.12 74 LYS A CA 1
ATOM 586 C C . LYS A 1 74 ? -8.174 11.661 8.035 1.00 94.12 74 LYS A C 1
ATOM 588 O O . LYS A 1 74 ? -8.824 12.413 8.756 1.00 94.12 74 LYS A O 1
ATOM 593 N N . GLN A 1 75 ? -8.584 11.293 6.818 1.00 93.62 75 GLN A N 1
ATOM 594 C CA . GLN A 1 75 ? -9.832 11.789 6.230 1.00 93.62 75 GLN A CA 1
ATOM 595 C C . GLN A 1 75 ? -11.046 11.438 7.100 1.00 93.62 75 GLN A C 1
ATOM 597 O O . GLN A 1 75 ? -11.865 12.307 7.385 1.00 93.62 75 GLN A O 1
ATOM 602 N N . TYR A 1 76 ? -11.147 10.187 7.558 1.00 93.81 76 TYR A N 1
ATOM 603 C CA . TYR A 1 76 ? -12.269 9.709 8.373 1.00 93.81 76 TYR A CA 1
ATOM 604 C C . TYR A 1 76 ? -12.419 10.486 9.688 1.00 93.81 76 TYR A C 1
ATOM 606 O O . TYR A 1 76 ? -13.535 10.749 10.129 1.00 93.81 76 TYR A O 1
ATOM 614 N N . HIS A 1 77 ? -11.306 10.931 10.270 1.00 92.88 77 HIS A N 1
ATOM 615 C CA . HIS A 1 77 ? -11.292 11.746 11.486 1.00 92.88 77 HIS A CA 1
ATOM 616 C C . HIS A 1 77 ? -11.276 13.263 11.228 1.00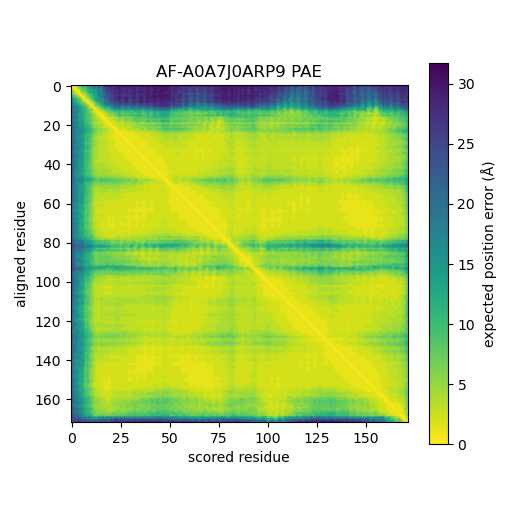 92.88 77 HIS A C 1
ATOM 618 O O . HIS A 1 77 ? -11.138 14.040 12.174 1.00 92.88 77 HIS A O 1
ATOM 624 N N . GLY A 1 78 ? -11.408 13.713 9.974 1.00 90.25 78 GLY A N 1
ATOM 625 C CA . GLY A 1 78 ? -11.372 15.135 9.616 1.00 90.25 78 GLY A CA 1
ATOM 626 C C . GLY A 1 78 ? -10.011 15.805 9.848 1.00 90.25 78 GLY A C 1
ATOM 627 O O . GLY A 1 78 ? -9.950 17.009 10.099 1.00 90.25 78 GLY A O 1
ATOM 628 N N . ILE A 1 79 ? -8.926 15.031 9.803 1.00 90.06 79 ILE A N 1
ATOM 629 C CA . ILE A 1 79 ? -7.541 15.497 9.927 1.00 90.06 79 ILE A CA 1
ATOM 630 C C . ILE A 1 79 ? -7.013 15.853 8.533 1.00 90.06 79 ILE A C 1
ATOM 632 O O . ILE A 1 79 ? -7.191 15.094 7.582 1.00 90.06 79 ILE A O 1
ATOM 636 N N . GLU A 1 80 ? -6.317 16.988 8.414 1.00 84.00 80 GLU A N 1
ATOM 637 C CA . GLU A 1 80 ? -5.710 17.414 7.149 1.00 84.00 80 GLU A CA 1
ATOM 638 C C . GLU A 1 80 ? -4.701 16.381 6.616 1.00 84.00 80 GLU A C 1
ATOM 640 O O . GLU A 1 80 ? -3.683 16.063 7.243 1.00 84.00 80 GLU A O 1
ATOM 645 N N . THR A 1 81 ? -4.962 15.895 5.402 1.00 80.69 81 THR A N 1
ATOM 646 C CA . THR A 1 81 ? -4.120 14.917 4.702 1.00 80.69 81 THR A CA 1
ATOM 647 C C . THR A 1 81 ? -2.929 15.549 3.981 1.00 80.69 81 THR A C 1
ATOM 649 O O . THR A 1 81 ? -2.041 14.825 3.540 1.00 80.69 81 THR A O 1
ATOM 652 N N . ASP A 1 82 ? -2.868 16.882 3.888 1.00 73.12 82 ASP A N 1
ATOM 653 C CA . ASP A 1 82 ? -1.798 17.637 3.208 1.00 73.12 82 ASP A CA 1
ATOM 654 C C . ASP A 1 82 ? -0.409 17.400 3.827 1.00 73.12 82 ASP A C 1
ATOM 656 O O . ASP A 1 82 ? 0.622 17.615 3.188 1.00 73.12 82 ASP A O 1
ATOM 660 N N . SER A 1 83 ? -0.382 16.917 5.070 1.00 68.19 83 SER A N 1
ATOM 661 C CA . SER A 1 83 ? 0.829 16.504 5.782 1.00 68.19 83 SER A CA 1
ATOM 662 C C . SER A 1 83 ? 1.400 15.158 5.311 1.00 68.19 83 SER A C 1
ATOM 664 O O . SER A 1 83 ? 2.568 14.865 5.576 1.00 68.19 83 SER A O 1
ATOM 666 N N . VAL A 1 84 ? 0.616 14.333 4.608 1.00 79.12 84 VAL A N 1
ATOM 667 C CA . VAL A 1 84 ? 1.038 12.995 4.177 1.00 79.12 84 VAL A CA 1
ATOM 668 C C . VAL A 1 84 ? 1.865 13.096 2.898 1.00 79.12 84 VAL A C 1
ATOM 670 O O . VAL A 1 84 ? 1.342 13.192 1.788 1.00 79.12 84 VAL A O 1
ATOM 673 N N . SER A 1 85 ? 3.188 13.059 3.049 1.00 82.31 85 SER A N 1
ATOM 674 C CA . SER A 1 85 ? 4.118 13.092 1.919 1.00 82.31 85 SER A CA 1
ATOM 675 C C . SER A 1 85 ? 4.528 11.688 1.466 1.00 82.31 85 SER A C 1
ATOM 677 O O . SER A 1 85 ? 4.726 10.797 2.287 1.00 82.31 85 SER A O 1
ATOM 679 N N . PHE A 1 86 ? 4.700 11.503 0.154 1.00 88.06 86 PHE A N 1
ATOM 680 C CA . PHE A 1 86 ? 5.233 10.266 -0.421 1.00 88.06 86 PHE A CA 1
ATOM 681 C C . PHE A 1 86 ? 6.711 10.443 -0.748 1.00 88.06 86 PHE A C 1
ATOM 683 O O . PHE A 1 86 ? 7.074 10.949 -1.813 1.00 88.06 86 PHE A O 1
ATOM 690 N N . ASN A 1 87 ? 7.568 9.997 0.164 1.00 87.50 87 ASN A N 1
ATOM 691 C CA . ASN A 1 87 ? 9.007 9.961 -0.028 1.00 87.50 87 ASN A CA 1
ATOM 692 C C . ASN A 1 87 ? 9.482 8.505 -0.066 1.00 87.50 87 ASN A C 1
ATOM 694 O O . ASN A 1 87 ? 9.631 7.860 0.963 1.00 87.50 87 ASN A O 1
ATOM 698 N N . ILE A 1 88 ? 9.770 7.995 -1.267 1.00 86.00 88 ILE A N 1
ATOM 699 C CA . ILE A 1 88 ? 10.190 6.594 -1.473 1.00 86.00 88 ILE A CA 1
ATOM 700 C C . ILE A 1 88 ? 11.440 6.242 -0.663 1.00 86.00 88 ILE A C 1
ATOM 702 O O . ILE A 1 88 ? 11.634 5.081 -0.323 1.00 86.00 88 ILE A O 1
ATOM 706 N N . GLN A 1 89 ? 12.293 7.217 -0.343 1.00 84.88 89 GLN A N 1
ATOM 707 C CA . GLN A 1 89 ? 13.488 6.944 0.447 1.00 84.88 89 GLN A CA 1
ATOM 708 C C . GLN A 1 89 ? 13.141 6.410 1.850 1.00 84.88 89 GLN A C 1
ATOM 710 O O . GLN A 1 89 ? 13.865 5.564 2.366 1.00 84.88 89 GLN A O 1
ATOM 715 N N . GLU A 1 90 ? 11.989 6.796 2.412 1.00 85.94 90 GLU A N 1
ATOM 716 C CA . GLU A 1 90 ? 11.488 6.298 3.705 1.00 85.94 90 GLU A CA 1
ATOM 717 C C . GLU A 1 90 ? 11.298 4.775 3.710 1.00 85.94 90 GLU A C 1
ATOM 719 O O . GLU A 1 90 ? 11.465 4.132 4.741 1.00 85.94 90 GLU A O 1
ATOM 724 N N . VAL A 1 91 ? 11.031 4.173 2.546 1.00 85.69 91 VAL A N 1
ATOM 725 C CA . VAL A 1 91 ? 10.913 2.714 2.394 1.00 85.69 91 VAL A CA 1
ATOM 726 C C . VAL A 1 91 ? 12.210 2.003 2.784 1.00 85.69 91 VAL A C 1
ATOM 728 O O . VAL A 1 91 ? 12.179 0.883 3.292 1.00 85.69 91 VAL A O 1
ATOM 731 N N . PHE A 1 92 ? 13.357 2.636 2.531 1.00 83.50 92 PHE A N 1
ATOM 732 C CA . PHE A 1 92 ? 14.679 2.058 2.772 1.00 83.50 92 PHE A CA 1
ATOM 733 C C . PHE A 1 92 ? 15.305 2.525 4.091 1.00 83.50 92 PHE A C 1
ATOM 735 O O . PHE A 1 92 ? 16.203 1.852 4.597 1.00 83.50 92 PHE A O 1
ATOM 742 N N . ASP A 1 93 ? 14.802 3.624 4.655 1.00 82.25 93 ASP A N 1
A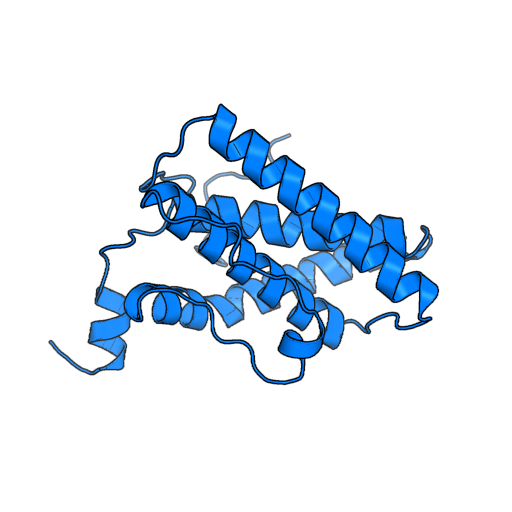TOM 743 C CA . ASP A 1 93 ? 15.364 4.290 5.834 1.00 82.25 93 ASP A CA 1
ATOM 744 C C . ASP A 1 93 ? 14.558 4.040 7.127 1.00 82.25 93 ASP A C 1
ATOM 746 O O . ASP A 1 93 ? 14.904 4.617 8.154 1.00 82.25 93 ASP A O 1
ATOM 750 N N . TYR A 1 94 ? 13.559 3.141 7.084 1.00 73.56 94 TYR A N 1
ATOM 751 C CA . TYR A 1 94 ? 12.494 2.912 8.079 1.00 73.56 94 TYR A CA 1
ATOM 752 C C . TYR A 1 94 ? 11.355 3.942 7.983 1.00 73.56 94 TYR A C 1
ATOM 754 O O . TYR A 1 94 ? 11.556 5.146 8.129 1.00 73.56 94 TYR A O 1
ATOM 762 N N . TYR A 1 95 ? 10.141 3.435 7.751 1.00 81.50 95 TYR A N 1
ATOM 763 C CA . TYR A 1 95 ? 8.895 4.196 7.717 1.00 81.50 95 TYR A CA 1
ATOM 764 C C . TYR A 1 95 ? 7.976 3.695 8.828 1.00 81.50 95 TYR A C 1
ATOM 766 O O . TYR A 1 95 ? 7.711 2.497 8.921 1.00 81.50 95 TYR A O 1
ATOM 774 N N . GLU A 1 96 ? 7.473 4.628 9.629 1.00 83.75 96 GLU A N 1
ATOM 775 C CA . GLU A 1 96 ? 6.439 4.386 10.626 1.00 83.75 96 GLU A CA 1
ATOM 776 C C . GLU A 1 96 ? 5.198 5.204 10.240 1.00 83.75 96 GLU A C 1
ATOM 778 O O . GLU A 1 96 ? 5.315 6.424 10.068 1.00 83.75 96 GLU A O 1
ATOM 783 N N . PRO A 1 97 ? 4.030 4.567 10.047 1.00 85.12 97 PRO A N 1
ATOM 784 C CA . PRO A 1 97 ? 2.799 5.282 9.742 1.00 85.12 97 PRO A CA 1
ATOM 785 C C . PRO A 1 97 ? 2.401 6.224 10.877 1.00 85.12 97 PRO A C 1
ATOM 787 O O . PRO A 1 97 ? 2.407 5.835 12.044 1.00 85.12 97 PRO A O 1
ATOM 790 N N . ASP A 1 98 ? 1.980 7.441 10.535 1.00 90.31 98 ASP A N 1
ATOM 791 C CA . ASP A 1 98 ? 1.433 8.404 11.501 1.00 90.31 98 ASP A CA 1
ATOM 792 C C . ASP A 1 98 ? -0.020 8.036 11.849 1.00 90.31 98 ASP A C 1
ATOM 794 O O . ASP A 1 98 ? -0.989 8.648 11.391 1.00 90.31 98 ASP A O 1
ATOM 798 N N . LEU A 1 99 ? -0.143 6.938 12.595 1.00 92.38 99 LEU A N 1
ATOM 799 C CA . LEU A 1 99 ? -1.379 6.279 13.002 1.00 92.38 99 LEU A CA 1
ATOM 800 C C . LEU A 1 99 ? -1.329 5.936 14.501 1.00 92.38 99 LEU A C 1
ATOM 802 O O . LEU A 1 99 ? -0.245 5.709 15.041 1.00 92.38 99 LEU A O 1
ATOM 806 N N . PRO A 1 100 ? -2.482 5.836 15.184 1.00 93.81 100 PRO A N 1
ATOM 807 C CA . PRO A 1 100 ? -2.573 5.236 16.514 1.00 93.81 100 PRO A CA 1
ATOM 808 C C . PRO A 1 100 ? -1.901 3.857 16.604 1.00 93.81 100 PRO A C 1
ATOM 810 O O . PRO A 1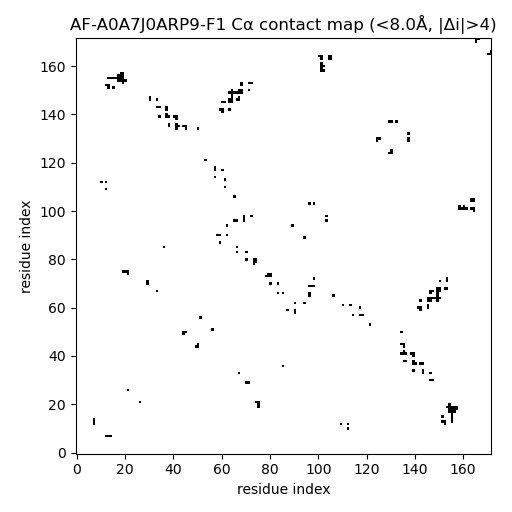 100 ? -1.969 3.058 15.668 1.00 93.81 100 PRO A O 1
ATOM 813 N N . TYR A 1 101 ? -1.288 3.553 17.753 1.00 91.69 101 TYR A N 1
ATOM 814 C CA . TYR A 1 101 ? -0.521 2.316 17.956 1.00 91.69 101 TYR A CA 1
ATOM 815 C C . TYR A 1 101 ? -1.327 1.035 17.724 1.00 91.69 101 TYR A C 1
ATOM 817 O O . TYR A 1 101 ? -0.778 0.062 17.214 1.00 91.69 101 TYR A O 1
ATOM 825 N N . ASN A 1 102 ? -2.616 1.016 18.064 1.00 89.88 102 ASN A N 1
ATOM 826 C CA . ASN A 1 102 ? -3.468 -0.145 17.813 1.00 89.88 102 ASN A CA 1
ATOM 827 C C . ASN A 1 102 ? -3.610 -0.415 16.305 1.00 89.88 102 ASN A C 1
ATOM 829 O O . ASN A 1 102 ? -3.453 -1.551 15.865 1.00 89.88 102 ASN A O 1
ATOM 833 N N . ILE A 1 103 ? -3.768 0.636 15.495 1.00 92.44 103 ILE A N 1
ATOM 834 C CA . ILE A 1 103 ? -3.825 0.524 14.033 1.00 92.44 103 ILE A CA 1
ATOM 835 C C . ILE A 1 103 ? -2.457 0.136 13.462 1.00 92.44 103 ILE A C 1
ATOM 837 O O . ILE A 1 103 ? -2.381 -0.730 12.591 1.00 92.44 103 ILE A O 1
ATOM 841 N N . GLN A 1 104 ? -1.362 0.710 13.969 1.00 92.56 104 GLN A N 1
ATOM 842 C CA . GLN A 1 104 ? -0.014 0.291 13.567 1.00 92.56 104 GLN A CA 1
ATOM 843 C C . GLN A 1 104 ? 0.237 -1.197 13.861 1.00 92.56 104 GLN A C 1
ATOM 845 O O . GLN A 1 104 ? 0.841 -1.900 13.046 1.00 92.56 104 GLN A O 1
ATOM 850 N N . GLN A 1 105 ? -0.252 -1.703 14.998 1.00 90.00 105 GLN A N 1
ATOM 851 C CA . GLN A 1 105 ? -0.141 -3.115 15.355 1.00 90.00 105 GLN A CA 1
ATOM 852 C C . GLN A 1 105 ? -0.953 -4.000 14.401 1.00 90.00 105 GLN A C 1
ATOM 854 O O . GLN A 1 105 ? -0.437 -5.020 13.935 1.00 90.00 105 GLN A O 1
ATOM 859 N N . ILE A 1 106 ? -2.172 -3.577 14.048 1.00 90.44 106 ILE A N 1
ATOM 860 C CA . ILE A 1 106 ? -2.997 -4.241 13.033 1.00 90.44 106 ILE A CA 1
ATOM 861 C C . ILE A 1 106 ? -2.234 -4.327 11.703 1.00 90.44 106 ILE A C 1
ATOM 863 O O . ILE A 1 106 ? -2.108 -5.414 11.136 1.00 90.44 106 ILE A O 1
ATOM 867 N N . LEU A 1 107 ? -1.656 -3.220 11.220 1.00 91.00 107 LEU A N 1
ATOM 868 C CA . LEU A 1 107 ? -0.856 -3.200 9.986 1.00 91.00 107 LEU A CA 1
ATOM 869 C C . LEU A 1 107 ? 0.352 -4.139 10.070 1.00 91.00 107 LEU A C 1
ATOM 871 O O . LEU A 1 107 ? 0.574 -4.951 9.167 1.00 91.00 107 LEU A O 1
ATOM 875 N N . THR A 1 108 ? 1.080 -4.094 11.186 1.00 89.62 108 THR A N 1
ATOM 876 C CA . THR A 1 108 ? 2.251 -4.944 11.449 1.00 89.62 108 THR A CA 1
ATOM 877 C C . THR A 1 108 ? 1.898 -6.426 11.343 1.00 89.62 108 THR A C 1
ATOM 879 O O . THR A 1 108 ? 2.584 -7.192 10.660 1.00 89.62 108 THR A O 1
ATOM 882 N N . ASN A 1 109 ? 0.778 -6.837 11.936 1.00 87.81 109 ASN A N 1
ATOM 883 C CA . ASN A 1 109 ? 0.315 -8.223 11.901 1.00 87.81 109 ASN A CA 1
ATOM 884 C C . ASN A 1 109 ? -0.160 -8.669 10.509 1.00 87.81 109 ASN A C 1
ATOM 886 O O . ASN A 1 109 ? -0.342 -9.864 10.271 1.00 87.81 109 ASN A O 1
ATOM 890 N N . ARG A 1 110 ? -0.345 -7.741 9.562 1.00 88.62 110 ARG A N 1
ATOM 891 C CA . ARG A 1 110 ? -0.726 -8.046 8.177 1.00 88.62 110 ARG A CA 1
ATOM 892 C C . ARG A 1 110 ? 0.426 -8.009 7.174 1.00 88.62 110 ARG A C 1
ATOM 894 O O . ARG A 1 110 ? 0.219 -8.428 6.034 1.00 88.62 110 ARG A O 1
ATOM 901 N N . VAL A 1 111 ? 1.643 -7.632 7.573 1.00 87.69 111 VAL A N 1
ATOM 902 C CA . VAL A 1 111 ? 2.824 -7.606 6.682 1.00 87.69 111 VAL A CA 1
ATOM 903 C C . VAL A 1 111 ? 3.045 -8.954 5.981 1.00 87.69 111 VAL A C 1
ATOM 905 O O . VAL A 1 111 ? 3.326 -8.996 4.783 1.00 87.69 111 VAL A O 1
ATOM 908 N N . GLY A 1 112 ? 2.851 -10.076 6.685 1.00 85.69 112 GLY A N 1
ATOM 909 C CA . GLY A 1 112 ? 2.956 -11.416 6.092 1.00 85.69 112 GLY A CA 1
ATOM 910 C C . GLY A 1 112 ? 1.938 -11.667 4.970 1.00 85.69 112 GLY A C 1
ATOM 911 O O . GLY A 1 112 ? 2.280 -12.243 3.934 1.00 85.69 112 GLY A O 1
ATOM 912 N N . ASN A 1 113 ? 0.709 -11.171 5.132 1.00 87.81 113 ASN A N 1
ATOM 913 C CA . ASN A 1 113 ? -0.350 -11.289 4.129 1.00 87.81 113 ASN A CA 1
ATOM 914 C C . ASN A 1 113 ? -0.036 -10.435 2.897 1.00 87.81 113 ASN A C 1
ATOM 916 O O . ASN A 1 113 ? -0.179 -10.909 1.767 1.00 87.81 113 ASN A O 1
ATOM 920 N N . ILE A 1 114 ? 0.450 -9.206 3.101 1.00 89.75 114 ILE A N 1
ATOM 921 C CA . ILE A 1 114 ? 0.891 -8.328 2.011 1.00 89.75 114 ILE A CA 1
ATOM 922 C C . ILE A 1 114 ? 2.085 -8.933 1.267 1.00 89.75 114 ILE A C 1
ATOM 924 O O . ILE A 1 114 ? 2.094 -8.948 0.036 1.00 89.75 114 ILE A O 1
ATOM 928 N N . ALA A 1 115 ? 3.061 -9.507 1.971 1.00 89.50 115 ALA A N 1
ATOM 929 C CA . ALA A 1 115 ? 4.195 -10.188 1.346 1.00 89.50 115 ALA A CA 1
ATOM 930 C C . ALA A 1 115 ? 3.742 -11.374 0.470 1.00 89.50 115 ALA A C 1
ATOM 932 O O . ALA A 1 115 ? 4.195 -11.532 -0.666 1.00 89.50 115 ALA A O 1
ATOM 933 N N . ALA A 1 116 ? 2.793 -12.183 0.951 1.00 88.62 116 ALA A N 1
ATOM 934 C CA . ALA A 1 116 ? 2.218 -13.273 0.165 1.00 88.62 116 ALA A CA 1
ATOM 935 C C . ALA A 1 116 ? 1.444 -12.761 -1.065 1.00 88.62 116 ALA A C 1
ATOM 937 O O . ALA A 1 116 ? 1.587 -13.307 -2.163 1.00 88.62 116 ALA A O 1
ATOM 938 N N . LEU A 1 117 ? 0.645 -11.701 -0.905 1.00 88.44 117 LEU A N 1
ATOM 939 C CA . LEU A 1 117 ? -0.132 -11.093 -1.987 1.00 88.44 117 LEU A CA 1
ATOM 940 C C . LEU A 1 117 ? 0.770 -10.483 -3.065 1.00 88.44 117 LEU A C 1
ATOM 942 O O . LEU A 1 117 ? 0.578 -10.748 -4.252 1.00 88.44 117 LEU A O 1
ATOM 946 N N . THR A 1 118 ? 1.779 -9.714 -2.663 1.00 92.06 118 THR A N 1
ATOM 947 C CA . THR A 1 118 ? 2.745 -9.094 -3.581 1.00 92.06 118 THR A CA 1
ATOM 948 C C . THR A 1 118 ? 3.558 -10.139 -4.333 1.00 92.06 118 THR A C 1
ATOM 950 O O . THR A 1 118 ? 3.746 -10.000 -5.540 1.00 92.06 118 THR A O 1
ATOM 953 N N . SER A 1 119 ? 3.964 -11.229 -3.675 1.00 89.81 119 SER A N 1
ATOM 954 C CA . SER A 1 119 ? 4.641 -12.354 -4.329 1.00 89.81 119 SER A CA 1
ATOM 955 C C . SER A 1 119 ? 3.758 -13.025 -5.391 1.00 89.81 119 SER A C 1
ATOM 957 O O . SER A 1 119 ? 4.201 -13.215 -6.528 1.00 89.81 119 SER A O 1
ATOM 959 N N . LYS A 1 120 ? 2.485 -13.311 -5.071 1.00 90.94 120 LYS A N 1
ATOM 960 C CA . LYS A 1 120 ? 1.515 -13.872 -6.032 1.00 90.94 120 LYS A CA 1
ATOM 961 C C . LYS A 1 120 ? 1.272 -12.928 -7.214 1.00 90.94 120 LYS A C 1
ATOM 963 O O . LYS A 1 120 ? 1.268 -13.376 -8.361 1.00 90.94 120 LYS A O 1
ATOM 968 N N . LEU A 1 121 ? 1.098 -11.632 -6.948 1.00 91.69 121 LEU A N 1
ATOM 969 C CA . LEU A 1 121 ? 0.906 -10.610 -7.979 1.00 91.69 121 LEU A CA 1
ATOM 970 C C . LEU A 1 121 ? 2.129 -10.501 -8.897 1.00 91.69 121 LEU A C 1
ATOM 972 O O . LEU A 1 121 ? 1.974 -10.459 -10.116 1.00 91.69 121 LEU A O 1
ATOM 976 N N . TRP A 1 122 ? 3.334 -10.524 -8.329 1.00 93.25 122 TRP A N 1
ATOM 977 C CA . TRP A 1 122 ? 4.577 -10.502 -9.096 1.00 93.25 122 TRP A CA 1
ATOM 978 C C . TRP A 1 122 ? 4.687 -11.701 -10.041 1.00 93.25 122 TRP A C 1
ATOM 980 O O . TRP A 1 122 ? 4.914 -11.522 -11.235 1.00 93.25 122 TRP A O 1
ATOM 990 N N . GLY A 1 123 ? 4.456 -12.918 -9.533 1.00 93.81 123 GLY A N 1
ATOM 991 C CA . GLY A 1 123 ? 4.476 -14.129 -10.360 1.00 93.81 123 GLY A CA 1
ATOM 992 C C . GLY A 1 123 ? 3.425 -14.102 -11.476 1.00 93.81 123 GLY A C 1
ATOM 993 O O . GLY A 1 123 ? 3.701 -14.512 -12.603 1.00 93.81 123 GLY A O 1
ATOM 994 N N . PHE A 1 124 ? 2.236 -13.551 -11.205 1.00 94.00 124 PHE A N 1
ATOM 995 C CA . PHE A 1 124 ? 1.222 -13.332 -12.237 1.00 94.00 124 PHE A CA 1
ATOM 996 C C . PHE A 1 124 ? 1.717 -12.371 -13.328 1.00 94.00 124 PHE A C 1
ATOM 998 O O . PHE A 1 124 ? 1.621 -12.695 -14.514 1.00 94.00 124 PHE A O 1
ATOM 1005 N N . MET A 1 125 ? 2.281 -11.223 -12.9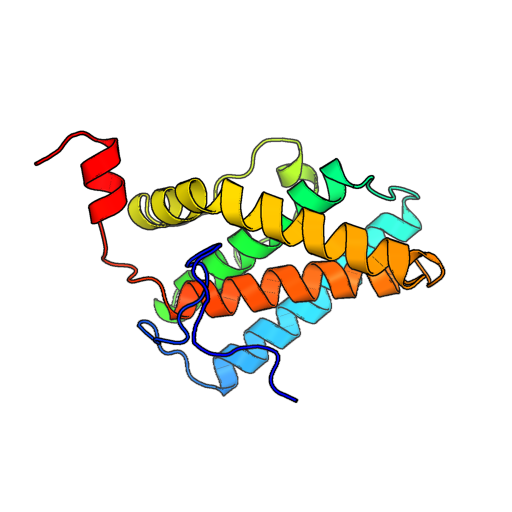44 1.00 95.25 125 MET A N 1
ATOM 1006 C CA . MET A 1 125 ? 2.816 -10.221 -13.875 1.00 95.25 125 MET A CA 1
ATOM 1007 C C . MET A 1 125 ? 3.947 -10.781 -14.744 1.00 95.25 125 MET A C 1
ATOM 1009 O O . MET A 1 125 ? 3.975 -10.525 -15.948 1.00 95.25 125 MET A O 1
ATOM 1013 N N . GLU A 1 126 ? 4.824 -11.598 -14.158 1.00 95.06 126 GLU A N 1
ATOM 1014 C CA . GLU A 1 126 ? 5.889 -12.300 -14.876 1.00 95.06 126 GLU A CA 1
ATOM 1015 C C . GLU A 1 126 ? 5.312 -13.282 -15.905 1.00 95.06 126 GLU A C 1
ATOM 1017 O O . GLU A 1 126 ? 5.652 -13.227 -17.084 1.00 95.06 126 GLU A O 1
ATOM 1022 N N . SER A 1 127 ? 4.366 -14.130 -15.489 1.00 95.94 127 SER A N 1
ATOM 1023 C CA . SER A 1 127 ? 3.772 -15.162 -16.354 1.00 95.94 127 SER A CA 1
ATOM 1024 C C . SER A 1 127 ? 2.923 -14.619 -17.510 1.00 95.94 127 SER A C 1
ATOM 1026 O O . SER A 1 127 ? 2.658 -15.338 -18.473 1.00 95.94 127 SER A O 1
ATOM 1028 N N . THR A 1 128 ? 2.478 -13.364 -17.417 1.00 95.38 128 THR A N 1
ATOM 1029 C CA . THR A 1 128 ? 1.579 -12.727 -18.390 1.00 95.38 128 THR A CA 1
ATOM 1030 C C . THR A 1 128 ? 2.272 -11.690 -19.274 1.00 95.38 128 THR A C 1
ATOM 1032 O O . THR A 1 128 ? 1.611 -11.085 -20.117 1.00 95.38 128 THR A O 1
ATOM 1035 N N . GLY A 1 129 ? 3.587 -11.489 -19.118 1.00 94.12 129 GLY A N 1
ATOM 1036 C CA . GLY A 1 129 ? 4.359 -10.536 -19.925 1.00 94.12 129 GLY A CA 1
ATOM 1037 C C . GLY A 1 129 ? 4.099 -9.069 -19.569 1.00 94.12 129 GLY A C 1
ATOM 1038 O O . GLY A 1 129 ? 4.347 -8.176 -20.374 1.00 94.12 129 GLY A O 1
ATOM 1039 N N . VAL A 1 130 ? 3.593 -8.773 -18.365 1.00 95.12 130 VAL A N 1
ATOM 1040 C CA . VAL A 1 130 ? 3.329 -7.384 -17.942 1.00 95.12 130 VAL A CA 1
ATOM 1041 C C . VAL A 1 130 ? 4.621 -6.563 -17.894 1.00 95.12 130 VAL A C 1
ATOM 1043 O O . VAL A 1 130 ? 4.608 -5.378 -18.230 1.00 95.12 130 VAL A O 1
ATOM 1046 N N . PHE A 1 131 ? 5.745 -7.189 -17.535 1.00 94.94 131 PHE A N 1
ATOM 1047 C CA . PHE A 1 131 ? 7.054 -6.532 -17.486 1.00 94.94 131 PHE A CA 1
ATOM 1048 C C . PHE A 1 131 ? 7.618 -6.149 -18.863 1.00 94.94 131 PHE A C 1
ATOM 1050 O O . PHE A 1 131 ? 8.569 -5.374 -18.915 1.00 94.94 131 PHE A O 1
ATOM 1057 N N . ASP A 1 132 ? 7.009 -6.612 -19.961 1.00 95.06 132 ASP A N 1
ATOM 1058 C CA . ASP A 1 132 ? 7.355 -6.173 -21.320 1.00 95.06 132 ASP A CA 1
ATOM 1059 C C . ASP A 1 132 ? 6.760 -4.791 -21.657 1.00 95.06 132 ASP A C 1
ATOM 1061 O O . ASP A 1 132 ? 7.105 -4.175 -22.668 1.00 95.06 132 ASP A O 1
ATOM 1065 N N . THR A 1 133 ? 5.849 -4.283 -20.820 1.00 95.56 133 THR A N 1
ATOM 1066 C CA . THR A 1 133 ? 5.306 -2.924 -20.943 1.00 95.56 133 THR A CA 1
ATOM 1067 C C . THR A 1 133 ? 6.247 -1.890 -20.306 1.00 95.56 133 THR A C 1
ATOM 1069 O O . THR A 1 133 ? 7.075 -2.251 -19.468 1.00 95.56 133 THR A O 1
ATOM 1072 N N . PRO A 1 134 ? 6.148 -0.593 -20.669 1.00 95.94 134 PRO A N 1
ATOM 1073 C CA . PRO A 1 134 ? 6.980 0.451 -20.069 1.00 95.94 134 PRO A CA 1
ATOM 1074 C C . PRO A 1 134 ? 6.928 0.440 -18.537 1.00 95.94 134 PRO A C 1
ATOM 1076 O O . PRO A 1 134 ? 5.864 0.225 -17.947 1.00 95.94 134 PRO A O 1
ATOM 1079 N N . PHE A 1 135 ? 8.074 0.683 -17.894 1.00 96.12 135 PHE A N 1
ATOM 1080 C CA . PHE A 1 135 ? 8.220 0.545 -16.445 1.00 96.12 135 PHE A CA 1
ATOM 1081 C C . PHE A 1 135 ? 7.229 1.420 -15.683 1.00 96.12 135 PHE A C 1
ATOM 1083 O O . PHE A 1 135 ? 6.512 0.939 -14.802 1.00 96.12 135 PHE A O 1
ATOM 1090 N N . ASN A 1 136 ? 7.124 2.688 -16.071 1.00 95.50 136 ASN A N 1
ATOM 1091 C CA . ASN A 1 136 ? 6.173 3.610 -15.466 1.00 95.50 136 ASN A CA 1
ATOM 1092 C C . ASN A 1 136 ? 4.709 3.129 -15.549 1.00 95.50 136 ASN A C 1
ATOM 1094 O O . ASN A 1 136 ? 3.924 3.409 -14.640 1.00 95.50 136 ASN A O 1
ATOM 1098 N N . VAL A 1 137 ? 4.330 2.391 -16.597 1.00 95.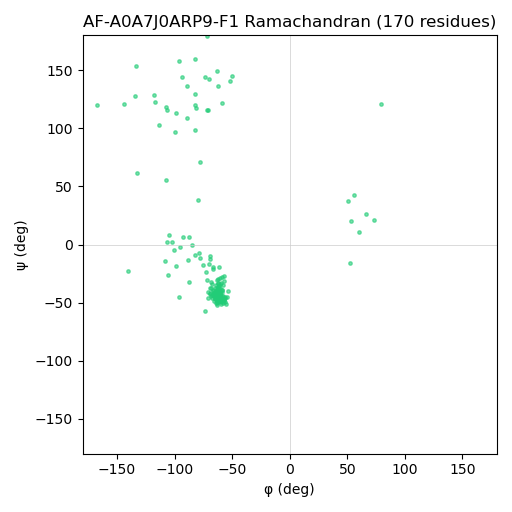75 137 VAL A N 1
ATOM 1099 C CA . VAL A 1 137 ? 2.972 1.870 -16.794 1.00 95.75 137 VAL A CA 1
ATOM 1100 C C . VAL A 1 137 ? 2.700 0.722 -15.834 1.00 95.75 137 VAL A C 1
ATOM 1102 O O . VAL A 1 137 ? 1.742 0.792 -15.062 1.00 95.75 137 VAL A O 1
ATOM 1105 N N . TRP A 1 138 ? 3.515 -0.335 -15.849 1.00 96.44 138 TRP A N 1
ATOM 1106 C CA . TRP A 1 138 ? 3.230 -1.479 -14.984 1.00 96.44 138 TRP A CA 1
ATOM 1107 C C . TRP A 1 138 ? 3.447 -1.148 -13.510 1.00 96.44 138 TRP A C 1
ATOM 1109 O O . TRP A 1 138 ? 2.655 -1.586 -12.676 1.00 96.44 138 TRP A O 1
ATOM 1119 N N . PHE A 1 139 ? 4.464 -0.347 -13.179 1.00 97.38 139 PHE A N 1
ATOM 1120 C CA . PHE A 1 139 ? 4.785 -0.044 -11.788 1.00 97.38 139 PHE A CA 1
ATOM 1121 C C . PHE A 1 139 ? 3.736 0.876 -11.158 1.00 97.38 139 PHE A C 1
ATOM 1123 O O . PHE A 1 139 ? 3.292 0.618 -10.043 1.00 97.38 139 PHE A O 1
ATOM 1130 N N . SER A 1 140 ? 3.238 1.889 -11.878 1.00 97.12 140 SER A N 1
ATOM 1131 C CA . SER A 1 140 ? 2.133 2.715 -11.359 1.00 97.12 140 SER A CA 1
ATOM 1132 C C . SER A 1 140 ? 0.847 1.908 -11.150 1.00 97.12 140 SER A C 1
ATOM 1134 O O . SER A 1 140 ? 0.159 2.107 -10.148 1.00 97.12 140 SER A O 1
ATOM 1136 N N . ASN A 1 141 ? 0.544 0.947 -12.029 1.00 95.94 141 ASN A N 1
ATOM 1137 C CA . ASN A 1 141 ? -0.582 0.028 -11.840 1.00 95.94 141 ASN A CA 1
ATOM 1138 C C . ASN A 1 141 ? -0.371 -0.893 -10.629 1.00 95.94 141 ASN A C 1
ATOM 1140 O O . ASN A 1 141 ? -1.294 -1.083 -9.840 1.00 95.94 141 ASN A O 1
ATOM 1144 N N . PHE A 1 142 ? 0.841 -1.419 -10.449 1.00 96.69 142 PHE A N 1
ATOM 1145 C CA . PHE A 1 142 ? 1.215 -2.229 -9.290 1.00 96.69 142 PHE A CA 1
ATOM 1146 C C . PHE A 1 142 ? 1.019 -1.459 -7.974 1.00 96.69 142 PHE A C 1
ATOM 1148 O O . PHE A 1 142 ? 0.395 -1.970 -7.046 1.00 96.69 142 PHE A O 1
ATOM 1155 N N . LEU A 1 143 ? 1.439 -0.192 -7.916 1.00 97.31 143 LEU A N 1
ATOM 1156 C CA . LEU A 1 143 ? 1.214 0.666 -6.747 1.00 97.31 143 LEU A CA 1
ATOM 1157 C C . LEU A 1 143 ? -0.250 1.102 -6.586 1.00 97.31 143 LEU A C 1
ATOM 1159 O O . LEU A 1 143 ? -0.721 1.258 -5.464 1.00 97.31 143 LEU A O 1
ATOM 1163 N N . THR A 1 144 ? -1.003 1.255 -7.678 1.00 96.69 144 THR A N 1
ATOM 1164 C CA . THR A 1 144 ? -2.454 1.521 -7.616 1.00 96.69 144 THR A CA 1
ATOM 1165 C C . THR A 1 144 ? -3.205 0.348 -6.981 1.00 96.69 144 THR A C 1
ATOM 1167 O O . THR A 1 144 ? -4.184 0.548 -6.260 1.00 96.69 144 THR A O 1
ATOM 1170 N N . ILE A 1 145 ? -2.750 -0.887 -7.214 1.00 95.69 145 ILE A N 1
ATOM 1171 C CA . ILE A 1 145 ? -3.288 -2.064 -6.522 1.00 95.69 145 ILE A CA 1
ATOM 1172 C C . ILE A 1 145 ? -3.006 -1.954 -5.019 1.00 95.69 145 ILE A C 1
ATOM 1174 O O . ILE A 1 145 ? -3.932 -2.144 -4.233 1.00 95.69 145 ILE A O 1
ATOM 1178 N N . ALA A 1 146 ? -1.783 -1.581 -4.622 1.00 96.06 146 ALA A N 1
ATOM 1179 C CA . ALA A 1 146 ? -1.420 -1.388 -3.215 1.00 96.06 146 ALA A CA 1
ATOM 1180 C C . ALA A 1 146 ? -2.346 -0.391 -2.512 1.00 96.06 146 ALA A C 1
ATOM 1182 O O . ALA A 1 146 ? -2.944 -0.712 -1.485 1.00 96.06 146 ALA A O 1
ATOM 1183 N N . THR A 1 147 ? -2.532 0.788 -3.107 1.00 96.50 147 THR A N 1
ATOM 1184 C CA . THR A 1 147 ? -3.372 1.837 -2.523 1.00 96.50 147 THR A CA 1
ATOM 1185 C C . THR A 1 147 ? -4.843 1.441 -2.488 1.00 96.50 147 THR A C 1
ATOM 1187 O O . THR A 1 147 ? -5.511 1.662 -1.486 1.00 96.50 147 THR A O 1
ATOM 1190 N N . THR A 1 148 ? -5.356 0.785 -3.532 1.00 94.19 148 THR A N 1
ATOM 1191 C CA . THR A 1 148 ? -6.750 0.307 -3.565 1.00 94.19 148 THR A CA 1
ATOM 1192 C C . THR A 1 148 ? -7.018 -0.720 -2.469 1.00 94.19 148 THR A C 1
ATOM 1194 O O . THR A 1 148 ? -8.056 -0.674 -1.810 1.00 94.19 148 THR A O 1
ATOM 1197 N N . ILE A 1 149 ? -6.087 -1.653 -2.276 1.00 93.69 149 ILE A N 1
ATOM 1198 C CA . ILE A 1 149 ? -6.164 -2.656 -1.216 1.00 93.69 149 ILE A CA 1
ATOM 1199 C C . ILE A 1 149 ? -6.070 -1.978 0.158 1.00 93.69 149 ILE A C 1
ATOM 1201 O O . ILE A 1 149 ? -6.868 -2.310 1.027 1.00 93.69 149 ILE A O 1
ATOM 1205 N N . GLY A 1 150 ? -5.184 -0.992 0.334 1.00 94.94 150 GLY A N 1
ATOM 1206 C CA . GLY A 1 150 ? -5.065 -0.203 1.568 1.00 94.94 150 GLY A CA 1
ATOM 1207 C C . GLY A 1 150 ? -6.347 0.539 1.930 1.00 94.94 150 GLY A C 1
ATOM 1208 O O . GLY A 1 150 ? -6.833 0.419 3.049 1.00 94.94 150 GLY A O 1
ATOM 1209 N N . LEU A 1 151 ? -6.971 1.217 0.963 1.00 95.19 151 LEU A N 1
ATOM 1210 C CA . LEU A 1 151 ? -8.257 1.886 1.180 1.00 95.19 151 LEU A CA 1
ATOM 1211 C C . LEU A 1 151 ? -9.365 0.901 1.556 1.00 95.19 151 LEU A C 1
ATOM 1213 O O . LEU A 1 151 ? -10.181 1.201 2.420 1.00 95.19 151 LEU A O 1
ATOM 1217 N N . LYS A 1 152 ? -9.420 -0.273 0.916 1.00 93.19 152 LYS A N 1
ATOM 1218 C CA . LYS A 1 152 ? -10.389 -1.311 1.292 1.00 93.19 152 LYS A CA 1
ATOM 1219 C C . LYS A 1 152 ? -10.135 -1.821 2.702 1.00 93.19 152 LYS A C 1
ATOM 1221 O O . LYS A 1 152 ? -11.064 -1.873 3.489 1.00 93.19 152 LYS A O 1
ATOM 1226 N N . PHE A 1 153 ? -8.887 -2.128 3.025 1.00 93.06 153 PHE A N 1
ATOM 1227 C CA . PHE A 1 153 ? -8.499 -2.586 4.350 1.00 93.06 153 PHE A CA 1
ATOM 1228 C C . PHE A 1 153 ? -8.889 -1.576 5.437 1.00 93.06 153 PHE A C 1
ATOM 1230 O O . PHE A 1 153 ? -9.547 -1.939 6.405 1.00 93.06 153 PHE A O 1
ATOM 1237 N N . ALA A 1 154 ? -8.588 -0.292 5.230 1.00 94.06 154 ALA A N 1
ATOM 1238 C CA . ALA A 1 154 ? -8.942 0.783 6.157 1.00 94.06 154 ALA A CA 1
ATOM 1239 C C . ALA A 1 154 ? -10.458 0.927 6.377 1.00 94.06 154 ALA A C 1
ATOM 1241 O O . ALA A 1 154 ? -10.893 1.337 7.449 1.00 94.06 154 ALA A O 1
ATOM 1242 N N . ARG A 1 155 ? -11.280 0.571 5.382 1.00 92.88 155 ARG A N 1
ATOM 1243 C CA . ARG A 1 155 ? -12.744 0.553 5.527 1.00 92.88 155 ARG A CA 1
ATOM 1244 C C . ARG A 1 155 ? -13.248 -0.591 6.393 1.00 92.88 155 ARG A C 1
ATOM 1246 O O . ARG A 1 155 ? -14.368 -0.495 6.880 1.00 92.88 155 ARG A O 1
ATOM 1253 N N . GLU A 1 156 ? -12.484 -1.665 6.526 1.00 91.00 156 GLU A N 1
ATOM 1254 C CA . GLU A 1 156 ? -12.941 -2.911 7.142 1.00 91.00 156 GLU A CA 1
ATOM 1255 C C . GLU A 1 156 ? -12.377 -3.144 8.539 1.00 91.00 156 GLU A C 1
ATOM 1257 O O . GLU A 1 156 ? -13.009 -3.828 9.339 1.00 91.00 156 GLU A O 1
ATOM 1262 N N . ILE A 1 157 ? -11.213 -2.577 8.857 1.00 90.25 157 ILE A N 1
ATOM 1263 C CA . ILE A 1 157 ? -10.687 -2.652 10.219 1.00 90.25 157 ILE A CA 1
ATOM 1264 C C . ILE A 1 157 ? -11.468 -1.735 11.151 1.00 90.25 157 ILE A C 1
ATOM 1266 O O . ILE A 1 157 ? -11.873 -0.643 10.767 1.00 90.25 157 ILE A O 1
ATOM 1270 N N . ASP A 1 158 ? -11.665 -2.167 12.387 1.00 89.19 158 ASP A N 1
ATOM 1271 C CA . ASP A 1 158 ? -12.181 -1.297 13.433 1.00 89.19 158 ASP A CA 1
ATOM 1272 C C . ASP A 1 158 ? -11.017 -0.459 13.986 1.00 89.19 158 ASP A C 1
ATOM 1274 O O . ASP A 1 158 ? -10.026 -1.001 14.476 1.00 89.19 158 ASP A O 1
ATOM 1278 N N . PHE A 1 159 ? -11.100 0.866 13.844 1.00 90.50 159 PHE A N 1
ATOM 1279 C CA . PHE A 1 159 ? -10.053 1.776 14.315 1.00 90.50 159 PHE A CA 1
ATOM 1280 C C . PHE A 1 159 ? -9.980 1.871 15.839 1.00 90.50 159 PHE A C 1
ATOM 1282 O O . PHE A 1 159 ? -8.943 2.297 16.350 1.00 90.50 159 PHE A O 1
ATOM 1289 N N . ASP A 1 160 ? -11.027 1.442 16.541 1.00 89.00 160 ASP A N 1
ATOM 1290 C CA . ASP A 1 160 ? -11.082 1.395 18.000 1.00 89.00 160 ASP A CA 1
ATOM 1291 C C . ASP A 1 160 ? -10.707 0.002 18.549 1.00 89.00 160 ASP A C 1
ATOM 1293 O O . ASP A 1 160 ? -10.655 -0.192 19.764 1.00 89.00 160 ASP A O 1
ATOM 1297 N N . ASP A 1 161 ? -10.422 -0.981 17.682 1.00 86.56 161 ASP A N 1
ATOM 1298 C CA . ASP A 1 161 ? -10.010 -2.315 18.119 1.00 86.56 161 ASP A CA 1
ATOM 1299 C C . ASP A 1 161 ? -8.585 -2.290 18.685 1.00 86.56 161 ASP A C 1
ATOM 1301 O O . ASP A 1 161 ? -7.599 -2.020 17.992 1.00 86.56 161 ASP A O 1
ATOM 1305 N N . GLU A 1 162 ? -8.482 -2.590 19.978 1.00 88.31 162 GLU A N 1
ATOM 1306 C CA . GLU A 1 162 ? -7.226 -2.720 20.714 1.00 88.31 162 GLU A CA 1
ATOM 1307 C C . GLU A 1 162 ? -6.829 -4.185 20.945 1.00 88.31 162 GLU A C 1
ATOM 1309 O O . GLU A 1 162 ? -5.808 -4.445 21.577 1.00 88.31 162 GLU A O 1
ATOM 1314 N N . SER A 1 163 ? -7.592 -5.168 20.455 1.00 85.12 163 SER A N 1
ATOM 1315 C CA . SER A 1 163 ? -7.372 -6.591 20.751 1.00 85.12 163 SER A CA 1
ATOM 1316 C C . SER A 1 163 ? -5.978 -7.076 20.345 1.00 85.12 163 SER A C 1
ATOM 1318 O O . SER A 1 163 ? -5.295 -7.730 21.137 1.00 85.12 163 SER A O 1
ATOM 1320 N N . GLU A 1 164 ? -5.510 -6.705 19.150 1.00 85.56 164 GLU A N 1
ATOM 1321 C CA . GLU A 1 164 ? -4.172 -7.061 18.671 1.00 85.56 164 GLU A CA 1
ATOM 1322 C C . GLU A 1 164 ? -3.063 -6.365 19.477 1.00 85.56 164 GLU A C 1
ATOM 1324 O O . GLU A 1 164 ? -2.007 -6.957 19.715 1.00 85.56 164 GLU A O 1
ATOM 1329 N N . LEU A 1 165 ? -3.311 -5.137 19.944 1.00 85.62 165 LEU A N 1
ATOM 1330 C CA . LEU A 1 165 ? -2.384 -4.396 20.801 1.00 85.62 165 LEU A CA 1
ATOM 1331 C C . LEU A 1 165 ? -2.320 -4.998 22.209 1.00 85.62 165 LEU A C 1
ATOM 1333 O O . LEU A 1 165 ? -1.230 -5.227 22.728 1.00 85.62 165 LEU A O 1
ATOM 1337 N N . ASN A 1 166 ? -3.465 -5.313 22.809 1.00 85.75 166 ASN A N 1
ATOM 1338 C CA . ASN A 1 166 ? -3.552 -5.933 24.130 1.00 85.75 166 ASN A CA 1
ATOM 1339 C C . ASN A 1 166 ? -2.900 -7.320 24.136 1.00 85.75 166 ASN A C 1
ATOM 1341 O O . ASN A 1 166 ? -2.114 -7.623 25.035 1.00 85.75 166 ASN A O 1
ATOM 1345 N N . ALA A 1 167 ? -3.114 -8.115 23.081 1.00 86.19 167 ALA A N 1
ATOM 1346 C CA . ALA A 1 167 ? -2.428 -9.391 22.894 1.00 86.19 167 ALA A CA 1
ATOM 1347 C C . ALA A 1 167 ? -0.902 -9.221 22.786 1.00 86.19 167 ALA A C 1
ATOM 1349 O O . ALA A 1 167 ? -0.153 -9.982 23.398 1.00 86.19 167 ALA A O 1
ATOM 1350 N N . PHE A 1 168 ? -0.426 -8.207 22.056 1.00 82.38 168 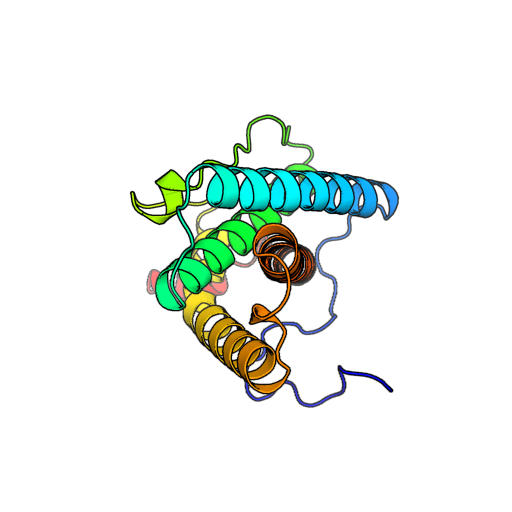PHE A N 1
ATOM 1351 C CA . PHE A 1 168 ? 1.0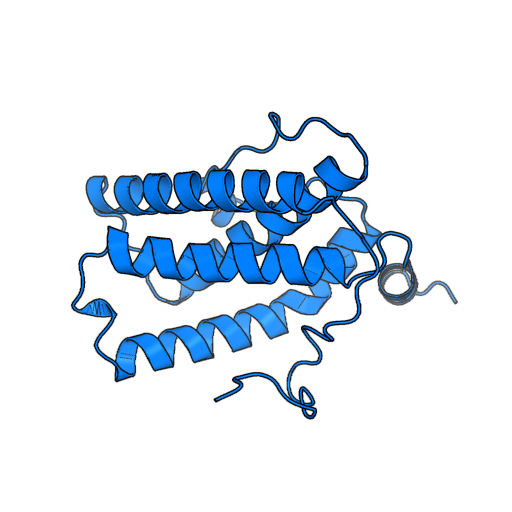04 -7.896 21.960 1.00 82.38 168 PHE A CA 1
ATOM 1352 C C . PHE A 1 168 ? 1.604 -7.459 23.309 1.00 82.38 168 PHE A C 1
ATOM 1354 O O . PHE A 1 168 ? 2.705 -7.881 23.673 1.00 82.38 168 PHE A O 1
ATOM 1361 N N . LEU A 1 169 ? 0.871 -6.649 24.078 1.00 85.06 169 LEU A N 1
ATOM 1362 C CA . LEU A 1 169 ? 1.284 -6.159 25.396 1.00 85.06 169 LEU A CA 1
ATOM 1363 C C . LEU A 1 169 ? 1.107 -7.194 26.523 1.00 85.06 169 LEU A C 1
ATOM 1365 O O . LEU A 1 169 ? 1.596 -6.963 27.629 1.00 85.06 169 LEU A O 1
ATOM 1369 N N . ASN A 1 170 ? 0.481 -8.344 26.246 1.00 84.19 170 ASN A N 1
ATOM 1370 C CA . ASN A 1 170 ? 0.070 -9.355 27.230 1.00 84.19 170 ASN A CA 1
ATOM 1371 C C . ASN A 1 170 ? -0.838 -8.782 28.333 1.00 84.19 170 ASN A C 1
ATOM 1373 O O . ASN A 1 170 ? -0.645 -9.061 29.519 1.00 84.19 170 ASN A O 1
ATOM 1377 N N . ILE A 1 171 ? -1.794 -7.942 27.943 1.00 67.44 171 ILE A N 1
ATOM 1378 C CA . ILE A 1 171 ? -2.833 -7.413 28.827 1.00 67.44 171 ILE A CA 1
ATOM 1379 C C . ILE A 1 171 ? -4.091 -8.258 28.582 1.00 67.44 171 ILE A C 1
ATOM 1381 O O . ILE A 1 171 ? -4.626 -8.231 27.475 1.00 67.44 171 ILE A O 1
ATOM 1385 N N . ASP A 1 172 ? -4.496 -9.036 29.595 1.00 53.97 172 ASP A N 1
ATOM 1386 C CA . ASP A 1 172 ? -5.749 -9.818 29.614 1.00 53.97 172 ASP A CA 1
ATOM 1387 C C . ASP A 1 172 ? -6.987 -8.918 29.782 1.00 53.97 172 ASP A C 1
ATOM 1389 O O . ASP A 1 172 ? -6.952 -8.016 30.657 1.00 53.97 172 ASP A O 1
#

Secondary structure (DSSP, 8-state):
--S--S--TTT--------S---HHHHHHHHHHHHHHHHHHHHHHHHTT----HHHHHHHHHHHHHHHHHHHHHHHTT--GGG----TTHHHH----SS-HHHHHHHHHHHHHHHHHHHHHHHHHHHTTGGGS-HHHHHHHHHHHHHHHHHHHHHHS-TT--HHHHHHHT--

pLDDT: mean 86.74, std 14.96, range [25.83, 97.38]

Solvent-accessible surface area (backbone atoms only — not comparable to full-atom values): 9923 Å² total; per-residue (Å²): 137,80,94,74,78,99,69,58,82,91,63,71,72,75,84,91,54,76,63,49,86,72,57,71,66,58,51,50,51,52,52,50,52,51,46,54,48,29,42,52,50,24,41,53,30,53,78,66,71,55,78,64,54,74,68,54,45,45,48,49,32,51,49,40,17,51,51,27,28,41,45,48,54,30,53,72,71,74,40,81,54,89,78,70,76,91,57,74,65,35,66,79,70,69,72,76,78,91,55,60,66,35,53,50,41,53,52,59,76,38,48,66,52,52,53,53,50,46,52,53,51,50,53,49,35,62,79,70,53,45,78,80,45,60,66,34,58,49,46,16,52,55,38,43,50,24,28,53,52,16,42,52,38,47,21,42,47,61,86,83,51,45,66,66,38,29,60,73,71,70,55,133

Foldseek 3Di:
DDPDDDPPVPAPQFDLAFPQDDDPVVVVVLLVVLLVVLLVVQVVCVVVVNQDDLVLLLLLLLVLLLLLLLLLVCVSVVHDNPPRDDDSVCSVVPDQRPAPPLVSLVSVVRSVVSSVVSVVVVVVCVVVVVVVDDRSVSRSVSSSVSSVSSNSSSRRDDSPDCPSVCVVVVND

Mean predicted aligned error: 5.93 Å